Protein AF-A0A9Q1H5R7-F1 (afdb_monomer_lite)

Sequence (56 aa):
MITYRDLTCTTKGVIYLINCLDCHKQYVKETGLELKIRHRGHRQEFRKGQTPIDTF

pLDDT: mean 83.79, std 14.89, range [37.09, 96.56]

Structure (mmCIF, N/CA/C/O backbone):
data_AF-A0A9Q1H5R7-F1
#
_entry.id   AF-A0A9Q1H5R7-F1
#
loop_
_atom_site.group_PDB
_atom_site.id
_atom_site.type_symbol
_atom_site.label_atom_id
_atom_site.label_alt_id
_atom_site.label_comp_id
_atom_site.label_asym_id
_atom_site.label_entity_id
_atom_site.label_seq_id
_atom_site.pdbx_PDB_ins_code
_atom_site.Cartn_x
_atom_site.Cartn_y
_atom_site.Cartn_z
_atom_site.occupancy
_atom_site.B_iso_or_equiv
_atom_site.auth_seq_id
_atom_site.auth_comp_id
_atom_site.auth_asym_id
_atom_site.auth_atom_id
_atom_site.pdbx_PDB_model_num
ATOM 1 N N . MET A 1 1 ? -12.161 -21.009 17.841 1.00 37.09 1 MET A N 1
ATOM 2 C CA . MET A 1 1 ? -12.962 -20.875 16.605 1.00 37.09 1 MET A CA 1
ATOM 3 C C . MET A 1 1 ? -12.635 -19.509 16.012 1.00 37.09 1 MET A C 1
ATOM 5 O O . MET A 1 1 ? -12.977 -18.508 16.628 1.00 37.09 1 MET A O 1
ATOM 9 N N . ILE A 1 2 ? -11.860 -19.448 14.926 1.00 53.31 2 ILE A 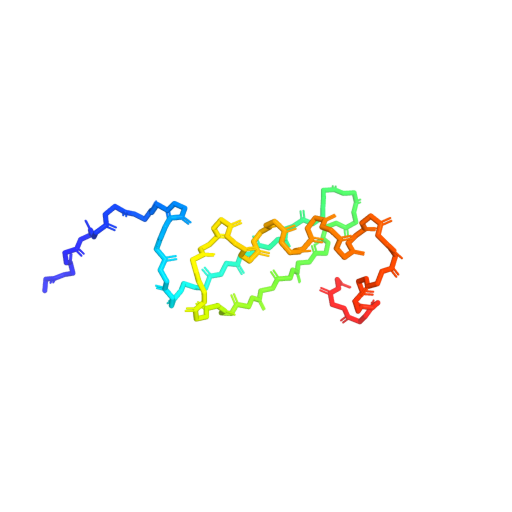N 1
ATOM 10 C CA . ILE A 1 2 ? -11.549 -18.177 14.252 1.00 53.31 2 ILE A CA 1
ATOM 11 C C . ILE A 1 2 ? -12.765 -17.858 13.383 1.00 53.31 2 ILE A C 1
ATOM 13 O O . ILE A 1 2 ? -13.036 -18.570 12.421 1.00 53.31 2 ILE A O 1
ATOM 17 N N . THR A 1 3 ? -13.544 -16.848 13.755 1.00 60.69 3 THR A N 1
ATOM 18 C CA . THR A 1 3 ? -14.614 -16.332 12.902 1.00 60.69 3 THR A CA 1
ATOM 19 C C . THR A 1 3 ? -13.958 -15.550 11.766 1.00 60.69 3 THR A C 1
ATOM 21 O O . THR A 1 3 ? -13.341 -14.510 11.993 1.00 60.69 3 THR A O 1
ATOM 24 N N . TYR A 1 4 ? -14.018 -16.081 10.542 1.00 63.09 4 TYR A N 1
ATOM 25 C CA . TYR A 1 4 ? -13.507 -15.395 9.357 1.00 63.09 4 TYR A CA 1
ATOM 26 C C . TYR A 1 4 ? -14.413 -14.190 9.089 1.00 63.09 4 TYR A C 1
ATOM 28 O O . TYR A 1 4 ? -15.496 -14.320 8.528 1.00 63.09 4 TYR A O 1
ATOM 36 N N . ARG A 1 5 ? -14.018 -13.017 9.590 1.00 70.69 5 ARG A N 1
ATOM 37 C CA . ARG A 1 5 ? -14.624 -11.756 9.165 1.00 70.69 5 ARG A CA 1
ATOM 38 C C . ARG A 1 5 ? -14.182 -11.520 7.731 1.00 70.69 5 ARG A C 1
ATOM 40 O O . ARG A 1 5 ? -12.978 -11.537 7.477 1.00 70.69 5 ARG A O 1
ATOM 47 N N . ASP A 1 6 ? -15.134 -11.284 6.835 1.00 84.06 6 ASP A N 1
ATOM 48 C CA . ASP A 1 6 ? -14.834 -10.945 5.448 1.00 84.06 6 ASP A CA 1
ATOM 49 C C . ASP A 1 6 ? -13.836 -9.783 5.407 1.00 84.06 6 ASP A C 1
ATOM 51 O O . ASP A 1 6 ? -14.100 -8.670 5.880 1.00 84.06 6 ASP A O 1
ATOM 55 N N . LEU A 1 7 ? -12.637 -10.068 4.897 1.00 87.88 7 LEU A N 1
ATOM 56 C CA . LEU A 1 7 ? -11.586 -9.075 4.778 1.00 87.88 7 LEU A CA 1
ATOM 57 C C . LEU A 1 7 ? -11.939 -8.166 3.602 1.00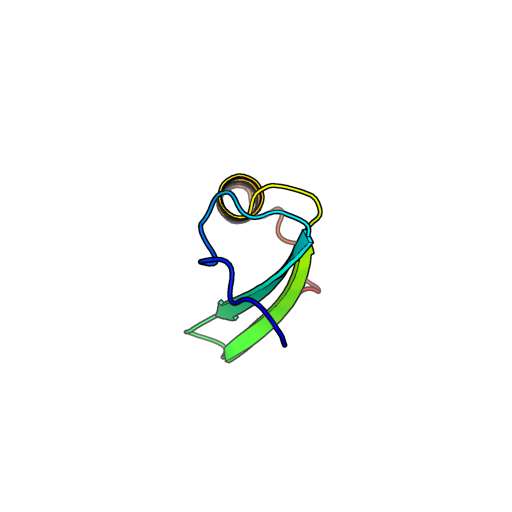 87.88 7 LEU A C 1
ATOM 59 O O . LEU A 1 7 ? -11.921 -8.578 2.445 1.00 87.88 7 LEU A O 1
ATOM 63 N N . THR A 1 8 ? -12.284 -6.920 3.903 1.00 92.56 8 THR A N 1
ATOM 64 C CA . THR A 1 8 ? -12.702 -5.931 2.911 1.00 92.56 8 THR A CA 1
ATOM 65 C C . THR A 1 8 ? -11.715 -4.772 2.874 1.00 92.56 8 THR A C 1
ATOM 67 O O . THR A 1 8 ? -10.826 -4.630 3.716 1.00 92.56 8 THR A O 1
ATOM 70 N N . CYS A 1 9 ? -11.877 -3.878 1.901 1.00 92.12 9 CYS A N 1
ATOM 71 C CA . CYS A 1 9 ? -11.014 -2.706 1.777 1.00 92.12 9 CYS A CA 1
ATOM 72 C C . CYS A 1 9 ? -11.192 -1.688 2.926 1.00 92.12 9 CYS A C 1
ATOM 74 O O . CYS A 1 9 ? -10.396 -0.758 3.052 1.00 92.12 9 CYS A O 1
ATOM 76 N N . THR A 1 10 ? -12.210 -1.856 3.772 1.00 95.56 10 THR A N 1
ATOM 77 C CA . THR A 1 10 ? -12.448 -1.059 4.984 1.00 95.56 10 THR A CA 1
ATOM 78 C C . THR A 1 10 ? -11.869 -1.688 6.251 1.00 95.56 10 THR A C 1
ATOM 80 O O . THR A 1 10 ? -11.893 -1.052 7.302 1.00 95.56 10 THR A O 1
ATOM 83 N N . THR A 1 11 ? -11.326 -2.908 6.180 1.00 94.56 11 THR A N 1
ATOM 84 C CA . THR A 1 11 ? -10.694 -3.555 7.335 1.00 94.56 11 THR A CA 1
ATOM 85 C C . THR A 1 11 ? -9.434 -2.786 7.759 1.00 94.56 11 THR A C 1
ATOM 87 O O . THR A 1 11 ? -8.666 -2.308 6.918 1.00 94.56 11 THR A O 1
ATOM 90 N N . LYS A 1 12 ? -9.248 -2.651 9.076 1.00 94.31 12 LYS A N 1
ATOM 91 C CA . LYS A 1 12 ? -8.098 -2.012 9.741 1.00 94.31 12 LYS A CA 1
ATOM 92 C C . LYS A 1 12 ? -7.261 -3.063 10.470 1.00 94.31 12 LYS A C 1
ATOM 94 O O . LYS A 1 12 ? -7.772 -4.144 10.754 1.00 94.31 12 LYS A O 1
ATOM 99 N N . GLY A 1 13 ? -6.014 -2.732 10.808 1.00 93.44 13 GLY A N 1
ATOM 100 C CA . GLY A 1 13 ? -5.119 -3.640 11.539 1.00 93.44 13 GLY A CA 1
ATOM 101 C C . GLY A 1 13 ? -4.732 -4.866 10.712 1.00 93.44 13 GLY A C 1
ATOM 102 O O . GLY A 1 13 ? -4.586 -5.958 11.247 1.00 93.44 13 GLY A O 1
ATOM 103 N N . VAL A 1 14 ? -4.658 -4.707 9.386 1.00 92.88 14 VAL A N 1
ATOM 104 C CA . VAL A 1 14 ? -4.353 -5.801 8.459 1.00 92.88 14 VAL A CA 1
ATOM 105 C C . VAL A 1 14 ? -2.894 -5.748 8.035 1.00 92.88 14 VAL A C 1
ATOM 107 O O . VAL A 1 14 ? -2.345 -4.673 7.774 1.00 92.88 14 VAL A O 1
ATOM 110 N N . ILE A 1 15 ? -2.288 -6.925 7.919 1.00 93.88 15 ILE A N 1
ATOM 111 C CA . ILE A 1 15 ? -1.008 -7.113 7.240 1.00 93.88 15 ILE A CA 1
ATOM 112 C C . ILE A 1 15 ? -1.302 -7.322 5.755 1.00 93.88 15 ILE A C 1
ATOM 114 O O . ILE A 1 15 ? -2.164 -8.126 5.399 1.00 93.88 15 ILE A O 1
ATOM 118 N N . TYR A 1 16 ? -0.611 -6.584 4.889 1.00 90.88 16 TYR A N 1
ATOM 119 C CA . TYR A 1 16 ? -0.768 -6.672 3.437 1.00 90.88 16 TYR A CA 1
ATOM 120 C C . TYR A 1 16 ? 0.589 -6.785 2.738 1.00 90.88 16 TYR A C 1
ATOM 122 O O . TYR A 1 16 ? 1.616 -6.353 3.264 1.00 90.88 16 TYR A O 1
ATOM 130 N N . LEU A 1 17 ? 0.556 -7.354 1.532 1.00 92.00 17 LEU A N 1
ATOM 131 C CA . LEU A 1 17 ? 1.682 -7.512 0.617 1.00 92.00 17 LEU A CA 1
ATOM 132 C C . LEU A 1 17 ? 1.425 -6.666 -0.636 1.00 92.00 17 LEU A C 1
ATOM 134 O O . LEU A 1 17 ? 0.357 -6.766 -1.241 1.00 92.00 17 LEU A O 1
ATOM 138 N N . ILE A 1 18 ? 2.412 -5.879 -1.055 1.00 89.38 18 ILE A N 1
ATOM 139 C CA . ILE A 1 18 ? 2.481 -5.326 -2.411 1.00 89.38 18 ILE A CA 1
ATOM 140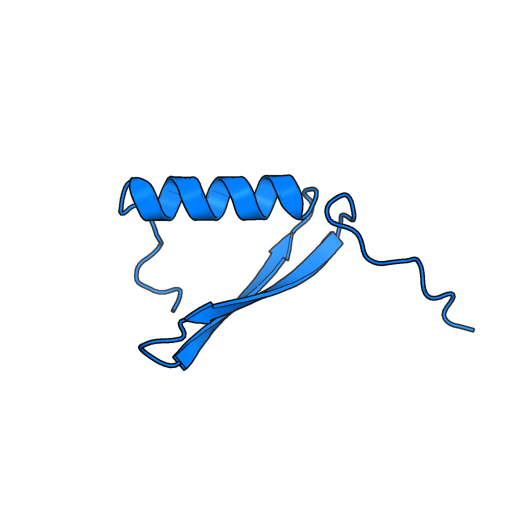 C C . ILE A 1 18 ? 3.608 -6.053 -3.137 1.00 89.38 18 ILE A C 1
ATOM 142 O O . ILE A 1 18 ? 4.735 -6.083 -2.652 1.00 89.38 18 ILE A O 1
ATOM 146 N N . ASN A 1 19 ? 3.293 -6.633 -4.290 1.00 89.62 19 ASN A N 1
ATOM 147 C CA . ASN A 1 19 ? 4.253 -7.333 -5.133 1.00 89.62 19 ASN A CA 1
ATOM 148 C C . ASN A 1 19 ? 4.490 -6.533 -6.416 1.00 89.62 19 ASN A C 1
ATOM 150 O O . ASN A 1 19 ? 3.527 -6.195 -7.109 1.00 89.62 19 ASN A O 1
ATOM 154 N N . CYS A 1 20 ? 5.750 -6.247 -6.740 1.00 85.38 20 CYS A N 1
ATOM 155 C CA . CYS A 1 20 ? 6.100 -5.729 -8.057 1.00 85.38 20 CYS A CA 1
ATOM 156 C C . CYS A 1 20 ? 6.130 -6.890 -9.053 1.00 85.38 20 CYS A C 1
ATOM 158 O O . CYS A 1 20 ? 6.865 -7.855 -8.857 1.00 85.38 20 CYS A O 1
ATOM 160 N N . LEU A 1 21 ? 5.342 -6.807 -10.122 1.00 87.69 21 LEU A N 1
ATOM 161 C CA . LEU A 1 21 ? 5.286 -7.874 -11.122 1.00 87.69 21 LEU A CA 1
ATOM 162 C C . LEU A 1 21 ? 6.505 -7.883 -12.055 1.00 87.69 21 LEU A C 1
ATOM 164 O O . LEU A 1 21 ? 6.804 -8.930 -12.614 1.00 87.69 21 LEU A O 1
ATOM 168 N N . ASP A 1 22 ? 7.225 -6.763 -12.162 1.00 88.88 22 ASP A N 1
ATOM 169 C CA . ASP A 1 22 ? 8.378 -6.635 -13.060 1.00 88.88 22 ASP A CA 1
ATOM 170 C C . ASP A 1 22 ? 9.674 -7.147 -12.419 1.00 88.88 22 ASP A C 1
ATOM 172 O O . ASP A 1 22 ? 10.444 -7.872 -13.039 1.00 88.88 22 ASP A O 1
ATOM 176 N N . CYS A 1 23 ? 9.932 -6.767 -11.161 1.00 88.38 23 CYS A N 1
ATOM 177 C CA . CYS A 1 23 ? 11.169 -7.115 -10.451 1.00 88.38 23 CYS A CA 1
ATOM 178 C C . CYS A 1 23 ? 10.973 -8.112 -9.301 1.00 88.38 23 CYS A C 1
ATOM 180 O O . CYS A 1 23 ? 11.931 -8.411 -8.593 1.00 88.38 23 CYS A O 1
ATOM 182 N N . HIS A 1 24 ? 9.747 -8.606 -9.094 1.00 87.88 24 HIS A N 1
ATOM 183 C CA . HIS A 1 24 ? 9.379 -9.601 -8.071 1.00 87.88 24 HIS A CA 1
ATOM 184 C C . HIS A 1 24 ? 9.692 -9.213 -6.619 1.00 87.88 24 HIS A C 1
ATOM 186 O O . HIS A 1 24 ? 9.682 -10.049 -5.715 1.00 87.88 24 HIS A O 1
ATOM 192 N N . LYS A 1 25 ? 9.943 -7.929 -6.387 1.00 86.75 25 LYS A N 1
ATOM 193 C CA . LYS A 1 25 ? 10.182 -7.358 -5.070 1.00 86.75 25 LYS A CA 1
ATOM 194 C C . LYS A 1 25 ? 8.891 -7.256 -4.263 1.00 86.75 25 LYS A C 1
ATOM 196 O O . LYS A 1 25 ? 7.827 -6.933 -4.803 1.00 86.75 25 LYS A O 1
ATOM 201 N N . GLN A 1 26 ? 8.997 -7.514 -2.963 1.00 89.19 26 GLN A N 1
ATOM 202 C CA . GLN A 1 26 ? 7.857 -7.666 -2.065 1.00 89.19 26 GLN A CA 1
ATOM 203 C C . GLN A 1 26 ? 7.918 -6.674 -0.908 1.00 89.19 26 GLN A C 1
ATOM 205 O O . GLN A 1 26 ? 8.894 -6.610 -0.168 1.00 89.19 26 GLN A O 1
ATOM 210 N N . TYR A 1 27 ? 6.815 -5.960 -0.701 1.00 87.81 27 TYR A N 1
ATOM 211 C CA . TYR A 1 27 ? 6.632 -5.040 0.413 1.00 87.81 27 TYR A CA 1
ATOM 212 C C . TYR A 1 27 ? 5.543 -5.560 1.350 1.00 87.81 27 TYR A C 1
ATOM 214 O O . TYR A 1 27 ? 4.362 -5.555 0.996 1.00 87.81 27 TYR A O 1
ATOM 222 N N . VAL A 1 28 ? 5.935 -5.986 2.553 1.00 92.12 28 VAL A N 1
ATOM 223 C CA . VAL A 1 28 ? 5.018 -6.449 3.605 1.00 92.12 28 VAL A CA 1
ATOM 224 C C . VAL A 1 28 ? 4.976 -5.430 4.736 1.00 92.12 28 VAL A C 1
ATOM 226 O O . VAL A 1 28 ? 6.010 -5.088 5.314 1.00 92.12 28 VAL A O 1
ATOM 229 N N . LYS A 1 29 ? 3.779 -4.961 5.095 1.00 91.56 29 LYS A N 1
ATOM 230 C CA . LYS A 1 29 ? 3.569 -4.107 6.272 1.00 91.56 29 LYS A CA 1
ATOM 231 C C . LYS A 1 29 ? 2.190 -4.316 6.880 1.00 91.56 29 LYS A C 1
ATOM 233 O O . LYS A 1 29 ? 1.242 -4.706 6.207 1.00 91.56 29 LYS A O 1
ATOM 238 N N . GLU A 1 30 ? 2.079 -3.960 8.151 1.00 94.44 30 GLU A N 1
ATOM 239 C CA . GLU A 1 30 ? 0.801 -3.730 8.814 1.00 94.44 30 GLU A CA 1
ATOM 240 C C . GLU A 1 30 ? 0.293 -2.306 8.530 1.00 94.44 30 GLU A C 1
ATOM 242 O O . GLU A 1 30 ? 1.070 -1.376 8.275 1.00 94.44 30 GLU A O 1
ATOM 247 N N . THR A 1 31 ? -1.022 -2.106 8.578 1.00 93.50 31 THR A N 1
ATOM 248 C CA . THR A 1 31 ? -1.609 -0.769 8.650 1.00 93.50 31 THR A CA 1
ATOM 249 C C . THR A 1 31 ? -2.706 -0.674 9.706 1.00 93.50 31 THR A C 1
ATOM 251 O O . THR A 1 31 ? -3.634 -1.477 9.732 1.00 93.50 31 THR A O 1
ATOM 254 N N . GLY A 1 32 ? -2.639 0.370 10.538 1.00 95.00 32 GLY A N 1
ATOM 255 C CA . GLY A 1 32 ? -3.736 0.759 11.434 1.00 95.00 32 GLY A CA 1
ATOM 256 C C . GLY A 1 32 ? -4.870 1.524 10.732 1.00 95.00 32 GLY A C 1
ATOM 257 O O . GLY A 1 32 ? -5.917 1.766 11.329 1.00 95.00 32 GLY A O 1
ATOM 258 N N . LEU A 1 33 ? -4.679 1.911 9.465 1.00 95.06 33 LEU A N 1
ATOM 259 C CA . LEU A 1 33 ? -5.695 2.572 8.645 1.00 95.06 33 LEU A CA 1
ATOM 260 C C . LEU A 1 33 ? -6.554 1.541 7.908 1.00 95.06 33 LEU A C 1
ATOM 262 O O . LEU A 1 33 ? -6.220 0.363 7.838 1.00 95.06 33 LEU A O 1
ATOM 266 N N . GLU A 1 34 ? -7.653 2.000 7.309 1.00 96.44 34 GLU A N 1
ATOM 267 C CA . GLU A 1 34 ? -8.416 1.165 6.379 1.00 96.44 34 GLU A CA 1
ATOM 268 C C . GLU A 1 34 ? -7.554 0.832 5.160 1.00 96.44 34 GLU A C 1
ATOM 270 O O . GLU A 1 34 ? -6.894 1.719 4.596 1.00 96.44 34 GLU A O 1
ATOM 275 N N . LEU A 1 35 ? -7.596 -0.423 4.715 1.00 94.12 35 LEU A N 1
ATOM 276 C CA . LEU A 1 35 ? -6.773 -0.902 3.604 1.00 94.12 35 LEU A CA 1
ATOM 277 C C .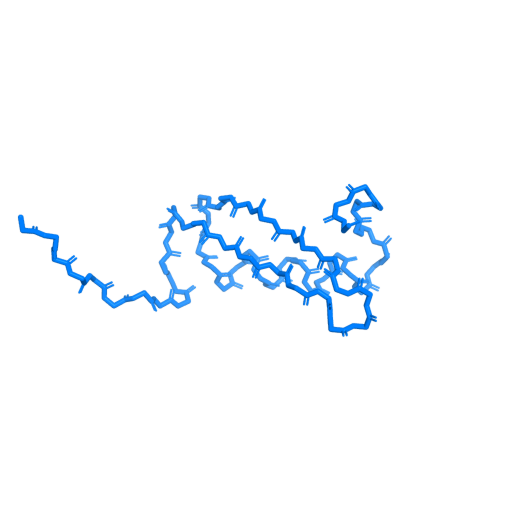 LEU A 1 35 ? -6.909 -0.023 2.342 1.00 94.12 35 LEU A C 1
ATOM 279 O O . LEU A 1 35 ? -5.905 0.296 1.702 1.00 94.12 35 LEU A O 1
ATOM 283 N N . LYS A 1 36 ? -8.116 0.467 2.019 1.00 95.62 36 LYS A N 1
ATOM 284 C CA . LYS A 1 36 ? -8.363 1.378 0.882 1.00 95.62 36 LYS A CA 1
ATOM 285 C C . LYS A 1 36 ? -7.624 2.711 1.012 1.00 95.62 36 LYS A C 1
ATOM 287 O O . LYS A 1 36 ? -7.131 3.234 0.011 1.00 95.62 36 LYS A O 1
ATOM 292 N N . ILE A 1 37 ? -7.527 3.255 2.228 1.00 96.56 37 ILE A N 1
ATOM 293 C CA . ILE A 1 37 ? -6.843 4.524 2.500 1.00 96.56 37 ILE A CA 1
ATOM 294 C C . ILE A 1 37 ? -5.342 4.309 2.341 1.00 96.56 37 ILE A C 1
ATOM 296 O O . ILE A 1 37 ? -4.697 5.047 1.592 1.00 96.56 37 ILE A O 1
ATOM 300 N N . ARG A 1 38 ? -4.794 3.254 2.961 1.00 94.62 38 ARG A N 1
ATOM 301 C CA . ARG A 1 38 ? -3.364 2.934 2.856 1.00 94.62 38 ARG A CA 1
ATOM 302 C C . ARG A 1 38 ? -2.945 2.668 1.412 1.00 94.62 38 ARG A C 1
ATOM 304 O O . ARG A 1 38 ? -1.916 3.186 0.972 1.00 94.62 38 ARG A O 1
ATOM 311 N N . HIS A 1 39 ? -3.760 1.923 0.667 1.00 91.75 39 HIS A N 1
ATOM 312 C CA . HIS A 1 39 ? -3.521 1.639 -0.744 1.00 91.75 39 HIS A CA 1
ATOM 313 C C . HIS A 1 39 ? -3.592 2.909 -1.608 1.00 91.75 39 HIS A C 1
ATOM 315 O O . HIS A 1 39 ? -2.764 3.090 -2.507 1.00 91.75 39 HIS A O 1
ATOM 321 N N . ARG A 1 40 ? -4.549 3.816 -1.360 1.00 94.19 40 ARG A N 1
ATOM 322 C CA . ARG A 1 40 ? -4.604 5.106 -2.066 1.00 94.19 40 ARG A CA 1
ATOM 323 C C . ARG A 1 40 ? -3.358 5.948 -1.788 1.00 94.19 40 ARG A C 1
ATOM 325 O O . ARG A 1 40 ? -2.816 6.501 -2.740 1.00 94.19 40 ARG A O 1
ATOM 332 N N . GLY A 1 41 ? -2.905 5.991 -0.534 1.00 92.38 41 GLY A N 1
ATOM 333 C CA . GLY A 1 41 ? -1.670 6.672 -0.141 1.00 92.38 41 GLY A CA 1
ATOM 334 C C . GLY A 1 41 ? -0.469 6.149 -0.922 1.00 92.38 41 GLY A C 1
ATOM 335 O O . GLY A 1 41 ? 0.174 6.918 -1.618 1.00 92.38 41 GLY A O 1
ATOM 336 N N . HIS A 1 42 ? -0.255 4.829 -0.935 1.00 89.88 42 HIS A N 1
ATOM 337 C CA . HIS A 1 42 ? 0.812 4.213 -1.738 1.00 89.88 42 HIS A CA 1
ATOM 338 C C . HIS A 1 42 ? 0.781 4.654 -3.199 1.00 89.88 42 HIS A C 1
ATOM 340 O O . HIS A 1 42 ? 1.784 5.137 -3.710 1.00 89.88 42 HIS A O 1
ATOM 346 N N . ARG A 1 43 ? -0.381 4.563 -3.862 1.00 89.50 43 ARG A N 1
ATOM 347 C CA . ARG A 1 43 ? -0.521 5.002 -5.263 1.00 89.50 43 ARG A CA 1
ATOM 348 C C . ARG A 1 43 ? -0.141 6.469 -5.464 1.00 89.50 43 ARG A C 1
ATOM 350 O O . ARG A 1 43 ? 0.389 6.813 -6.514 1.00 89.50 43 ARG A O 1
ATOM 357 N N . GLN A 1 44 ? -0.443 7.334 -4.500 1.00 91.75 44 GLN A N 1
ATOM 358 C CA . GLN A 1 44 ? -0.067 8.742 -4.568 1.00 91.75 44 GLN A CA 1
ATOM 359 C C . GLN A 1 44 ? 1.445 8.931 -4.408 1.00 91.75 44 GLN A C 1
ATOM 361 O O . GLN A 1 44 ? 2.032 9.670 -5.192 1.00 91.75 44 GLN A O 1
ATOM 366 N N . GLU A 1 45 ? 2.069 8.244 -3.454 1.00 87.50 45 GLU A N 1
ATOM 367 C CA . GLU A 1 45 ? 3.517 8.319 -3.225 1.00 87.50 45 GLU A CA 1
ATOM 368 C C . GLU A 1 45 ? 4.305 7.806 -4.434 1.00 87.50 45 GLU A C 1
ATOM 370 O O . GLU A 1 45 ? 5.237 8.471 -4.883 1.00 87.50 45 GLU A O 1
ATOM 375 N N . PHE A 1 46 ? 3.856 6.705 -5.048 1.00 83.06 46 PHE A N 1
ATOM 376 C CA . PHE A 1 46 ? 4.402 6.216 -6.318 1.00 83.06 46 PHE A CA 1
ATOM 377 C C . PHE A 1 46 ? 4.335 7.275 -7.422 1.00 83.06 46 PHE A C 1
ATOM 379 O O . PHE A 1 46 ? 5.324 7.519 -8.104 1.00 83.06 46 PHE A O 1
ATOM 386 N N . ARG A 1 47 ? 3.187 7.949 -7.583 1.00 86.94 47 ARG A N 1
ATOM 387 C CA . ARG A 1 47 ? 3.024 9.010 -8.595 1.00 86.94 47 ARG A CA 1
ATOM 388 C C . ARG A 1 47 ? 3.936 10.210 -8.354 1.00 86.94 47 ARG A C 1
ATOM 390 O O . ARG A 1 47 ? 4.291 10.890 -9.308 1.00 86.94 47 ARG A O 1
ATOM 397 N N . LYS A 1 48 ? 4.283 10.486 -7.097 1.00 89.38 48 LYS A N 1
ATOM 398 C CA . LYS A 1 48 ? 5.197 11.570 -6.719 1.00 89.38 48 LYS A CA 1
ATOM 399 C C . LYS A 1 48 ? 6.673 11.156 -6.746 1.00 89.38 48 LYS A C 1
ATOM 401 O O . LYS A 1 48 ? 7.519 12.004 -6.487 1.00 89.38 48 LYS A O 1
ATOM 406 N N . GLY A 1 49 ? 6.985 9.880 -6.992 1.00 82.19 49 GLY A N 1
ATOM 407 C CA . GLY A 1 49 ? 8.346 9.348 -6.857 1.00 82.19 49 GLY A CA 1
ATOM 408 C C . GLY A 1 49 ? 8.861 9.334 -5.411 1.00 82.19 49 GLY A C 1
ATOM 409 O O . GLY A 1 49 ? 10.062 9.259 -5.191 1.00 82.19 49 GLY A O 1
ATOM 410 N N . GLN A 1 50 ? 7.962 9.425 -4.426 1.00 76.81 50 GLN A N 1
ATOM 411 C CA . GLN A 1 50 ? 8.280 9.497 -2.991 1.00 76.81 50 GLN A CA 1
ATOM 412 C C . GLN A 1 50 ? 8.260 8.125 -2.314 1.00 76.81 50 GLN A C 1
ATOM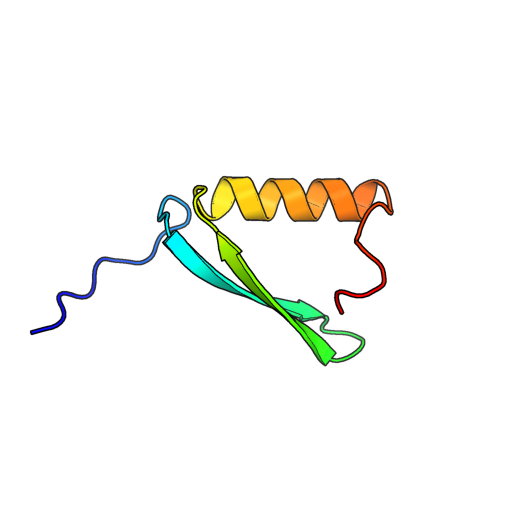 414 O O . GLN A 1 50 ? 8.289 8.022 -1.090 1.00 76.81 50 GLN A O 1
ATOM 419 N N . THR A 1 51 ? 8.202 7.045 -3.093 1.00 65.94 51 THR A N 1
ATOM 420 C CA . THR A 1 51 ? 8.368 5.708 -2.536 1.00 65.94 51 THR A CA 1
ATOM 421 C C . THR A 1 51 ? 9.713 5.613 -1.829 1.00 65.94 51 THR A C 1
ATOM 423 O O . THR A 1 51 ? 10.725 5.906 -2.466 1.00 65.94 51 THR A O 1
ATOM 426 N N . PRO A 1 52 ? 9.753 5.185 -0.554 1.00 57.56 52 PRO A N 1
ATOM 427 C CA . PRO A 1 52 ? 11.018 4.884 0.084 1.00 57.56 52 PRO A CA 1
ATOM 428 C C . PRO A 1 52 ? 11.702 3.802 -0.758 1.00 57.56 52 PRO A C 1
ATOM 430 O O . PRO A 1 52 ? 11.181 2.694 -0.923 1.00 57.56 52 PRO A O 1
ATOM 433 N N . ILE A 1 53 ? 12.820 4.188 -1.372 1.00 52.50 53 ILE A N 1
ATOM 434 C CA . ILE A 1 53 ? 13.574 3.424 -2.378 1.00 52.50 53 ILE A CA 1
ATOM 435 C C . ILE A 1 53 ? 14.076 2.092 -1.785 1.00 52.50 53 ILE A C 1
ATOM 437 O O . ILE A 1 53 ? 14.337 1.1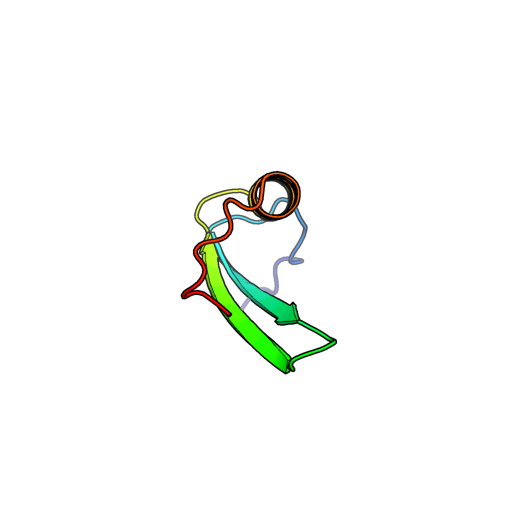36 -2.509 1.00 52.50 53 ILE A O 1
ATOM 441 N N . ASP A 1 54 ? 14.064 1.990 -0.458 1.00 53.19 54 ASP A N 1
ATOM 442 C CA . ASP A 1 54 ? 14.547 0.859 0.329 1.00 53.19 54 ASP A CA 1
ATOM 443 C C . ASP A 1 54 ? 13.466 -0.208 0.589 1.00 53.19 54 ASP A C 1
ATOM 445 O O . ASP A 1 54 ? 13.709 -1.170 1.313 1.00 53.19 54 ASP A O 1
ATOM 449 N N . THR A 1 55 ? 12.245 -0.030 0.065 1.00 50.81 55 THR A N 1
ATOM 450 C CA . THR A 1 55 ? 11.083 -0.861 0.450 1.00 50.81 55 THR A CA 1
ATOM 451 C C . THR A 1 55 ? 10.539 -1.802 -0.619 1.00 50.81 55 THR A C 1
ATOM 453 O O . THR A 1 55 ? 9.497 -2.416 -0.397 1.00 50.81 55 THR A O 1
ATOM 456 N N . PHE A 1 56 ? 11.256 -1.969 -1.729 1.00 48.12 56 PHE A N 1
ATOM 457 C CA . PHE A 1 56 ? 11.050 -3.073 -2.668 1.00 48.12 56 PHE A CA 1
ATOM 458 C C . PHE A 1 56 ? 12.282 -3.969 -2.662 1.00 48.12 56 PHE A C 1
ATOM 460 O O . PHE A 1 56 ? 13.386 -3.439 -2.934 1.00 48.12 56 PHE A O 1
#

Radius of gyration: 13.02 Å; chains: 1; bounding box: 29×32×30 Å

Secondary structure (DSSP, 8-state):
--------TT--SEEEEEE-TTT--EEEEEESS-HHHHHHHHHHHHHTT-S-GGG-

Foldseek 3Di:
DDDPDPQDQQDAQDWDWDADPPPRAIAIDHGRGRNVVVVVVVVVCVVVVNPPPPGD

Organism: Holothuria leucospilota (NCBI:txid206669)